Protein AF-A0A7G1IGZ9-F1 (afdb_monomer)

Secondary structure (DSSP, 8-state):
--HHHHHHHHHHHHHHTTPPP-SPPTTSEE--SS-TT-EEPPHHHHT--HHHHHHHHHHHHHHHHS-SS--TT--HHHHHHHHHHHHHT---TT----

Mean predicted aligned error: 14.26 Å

Structure (mmCIF, N/CA/C/O backbone):
data_AF-A0A7G1IGZ9-F1
#
_entry.id   AF-A0A7G1IGZ9-F1
#
loop_
_atom_site.group_PDB
_atom_site.id
_atom_site.type_symbol
_atom_site.label_atom_id
_atom_site.label_alt_id
_atom_site.label_comp_id
_atom_site.label_asym_id
_atom_site.label_entity_id
_atom_site.label_seq_id
_atom_site.pdbx_PDB_ins_code
_atom_site.Cartn_x
_atom_site.Cartn_y
_atom_site.Cartn_z
_atom_site.occupancy
_atom_site.B_iso_or_equiv
_atom_site.auth_seq_id
_atom_site.auth_comp_id
_atom_site.auth_asym_id
_atom_site.auth_atom_id
_atom_site.pdbx_PDB_model_num
ATOM 1 N N . MET A 1 1 ? -3.475 19.182 2.119 1.00 43.38 1 MET A N 1
ATOM 2 C CA . MET A 1 1 ? -3.141 17.847 1.580 1.00 43.38 1 MET A CA 1
ATOM 3 C C . MET A 1 1 ? -2.825 16.941 2.757 1.00 43.38 1 MET A C 1
ATOM 5 O O . MET A 1 1 ? -1.998 17.326 3.573 1.00 43.38 1 MET A O 1
ATOM 9 N N . SER A 1 2 ? -3.557 15.833 2.911 1.00 56.59 2 SER A N 1
ATOM 10 C CA . SER A 1 2 ? -3.329 14.844 3.978 1.00 56.59 2 SER A CA 1
ATOM 11 C C . SER A 1 2 ? -2.143 13.965 3.588 1.00 56.59 2 SER A C 1
ATOM 13 O O . SER A 1 2 ? -2.108 13.495 2.454 1.00 56.59 2 SER A O 1
ATOM 15 N N . LEU A 1 3 ? -1.188 13.754 4.498 1.00 57.38 3 LEU A N 1
ATOM 16 C CA . LEU A 1 3 ? 0.030 12.970 4.246 1.00 57.38 3 LEU A CA 1
ATOM 17 C C . LEU A 1 3 ? -0.293 11.579 3.660 1.00 57.38 3 LEU A C 1
ATOM 19 O O . LEU A 1 3 ? 0.319 11.168 2.683 1.00 57.38 3 LEU A O 1
ATOM 23 N N . GLY A 1 4 ? -1.359 10.933 4.145 1.00 66.19 4 GLY A N 1
ATOM 24 C CA . GLY A 1 4 ? -1.762 9.607 3.667 1.00 66.19 4 GLY A CA 1
ATOM 25 C C . GLY A 1 4 ? -2.282 9.534 2.231 1.00 66.19 4 GLY A C 1
ATOM 26 O O . GLY A 1 4 ? -2.244 8.457 1.651 1.00 66.19 4 GLY A O 1
ATOM 27 N N . MET A 1 5 ? -2.725 10.646 1.627 1.00 72.69 5 MET A N 1
ATOM 28 C CA . MET A 1 5 ? -3.058 10.657 0.194 1.00 72.69 5 MET A CA 1
ATOM 29 C C . MET A 1 5 ? -1.795 10.615 -0.665 1.00 72.69 5 MET A C 1
ATOM 31 O O . MET A 1 5 ? -1.778 9.937 -1.682 1.00 72.69 5 MET A O 1
ATOM 35 N N . ALA A 1 6 ? -0.728 11.309 -0.259 1.00 81.50 6 ALA A N 1
ATOM 36 C CA . ALA A 1 6 ? 0.535 11.258 -0.990 1.00 81.50 6 ALA A CA 1
ATOM 37 C C . ALA A 1 6 ? 1.174 9.866 -0.883 1.00 81.50 6 ALA A C 1
ATOM 39 O O . ALA A 1 6 ? 1.620 9.316 -1.887 1.00 81.50 6 ALA A O 1
ATOM 40 N N . ASP A 1 7 ? 1.151 9.273 0.311 1.00 84.56 7 ASP A N 1
ATOM 41 C CA . ASP A 1 7 ? 1.700 7.934 0.531 1.00 84.56 7 ASP A CA 1
ATOM 42 C C . ASP A 1 7 ? 0.929 6.863 -0.259 1.00 84.56 7 ASP A C 1
ATOM 44 O O . ASP A 1 7 ? 1.531 5.969 -0.856 1.00 84.56 7 ASP A O 1
ATOM 48 N N . GLN A 1 8 ? -0.400 6.990 -0.328 1.00 84.62 8 GLN A N 1
ATOM 49 C CA . GLN A 1 8 ? -1.256 6.137 -1.152 1.00 84.62 8 GLN A CA 1
ATOM 50 C C . GLN A 1 8 ? -0.889 6.219 -2.638 1.00 84.62 8 GLN A C 1
ATOM 52 O O . GLN A 1 8 ? -0.764 5.184 -3.287 1.00 84.62 8 GLN A O 1
ATOM 57 N N . GLU A 1 9 ? -0.693 7.423 -3.176 1.00 87.31 9 GLU A N 1
ATOM 58 C CA . GLU A 1 9 ? -0.326 7.611 -4.584 1.00 87.31 9 GLU A CA 1
ATOM 59 C C . GLU A 1 9 ? 1.036 6.985 -4.909 1.00 87.31 9 GLU A C 1
ATOM 61 O O . GLU A 1 9 ? 1.203 6.363 -5.959 1.00 87.31 9 GLU A O 1
ATOM 66 N N . ILE A 1 10 ? 2.005 7.083 -3.993 1.00 87.75 10 ILE A N 1
ATOM 67 C CA . ILE A 1 10 ? 3.315 6.445 -4.167 1.00 87.75 10 ILE A CA 1
ATOM 68 C C . ILE A 1 10 ? 3.166 4.920 -4.182 1.00 87.75 10 ILE A C 1
ATOM 70 O O . ILE A 1 10 ? 3.691 4.263 -5.081 1.00 87.75 10 ILE A O 1
ATOM 74 N N . LEU A 1 11 ? 2.421 4.348 -3.234 1.00 88.44 11 LEU A N 1
ATOM 75 C CA . LEU A 1 11 ? 2.161 2.908 -3.196 1.00 88.44 11 LEU A CA 1
ATOM 76 C C . LEU A 1 11 ? 1.392 2.422 -4.437 1.00 88.44 11 LEU A C 1
ATOM 78 O O . LEU A 1 11 ? 1.723 1.376 -4.991 1.00 88.44 11 LEU A O 1
ATOM 82 N N . ASN A 1 12 ? 0.420 3.198 -4.920 1.00 89.62 12 ASN A N 1
ATOM 83 C CA . ASN A 1 12 ? -0.289 2.927 -6.172 1.00 89.62 12 ASN A CA 1
ATOM 84 C C . ASN A 1 12 ? 0.665 2.911 -7.369 1.00 89.62 12 ASN A C 1
ATOM 86 O O . ASN A 1 12 ? 0.583 2.012 -8.202 1.00 89.62 12 ASN A O 1
ATOM 90 N N . ALA A 1 13 ? 1.602 3.859 -7.449 1.00 88.69 13 ALA A N 1
ATOM 91 C CA . ALA A 1 13 ? 2.612 3.876 -8.504 1.00 88.69 13 ALA A CA 1
ATOM 92 C C . ALA A 1 13 ? 3.561 2.666 -8.415 1.00 88.69 13 ALA A C 1
ATOM 94 O O . ALA A 1 13 ? 3.941 2.095 -9.442 1.00 88.69 13 ALA A O 1
ATOM 95 N N . MET A 1 14 ? 3.915 2.230 -7.202 1.00 88.75 14 MET A N 1
ATOM 96 C CA . MET A 1 14 ? 4.700 1.008 -6.994 1.00 88.75 14 MET A CA 1
ATOM 97 C C . MET A 1 14 ? 3.951 -0.224 -7.509 1.00 88.75 14 MET A C 1
ATOM 99 O O . MET A 1 14 ? 4.499 -0.979 -8.310 1.00 88.75 14 MET A O 1
ATOM 103 N N . LEU A 1 15 ? 2.680 -0.387 -7.142 1.00 88.75 15 LEU A N 1
ATOM 104 C CA . LEU A 1 15 ? 1.856 -1.483 -7.654 1.00 88.75 15 LEU A CA 1
ATOM 105 C C . LEU A 1 15 ? 1.695 -1.391 -9.177 1.00 88.75 15 LEU A C 1
ATOM 107 O O . LEU A 1 15 ? 1.935 -2.366 -9.884 1.00 88.75 15 LEU A O 1
ATOM 111 N N . GLY A 1 16 ? 1.410 -0.205 -9.719 1.00 85.62 16 GLY A N 1
ATOM 112 C CA . GLY A 1 16 ? 1.288 0.028 -11.161 1.00 85.62 16 GLY A CA 1
ATOM 113 C C . GLY A 1 16 ? 2.540 -0.357 -11.958 1.00 85.62 16 GLY A C 1
ATOM 114 O O . GLY A 1 16 ? 2.431 -0.838 -13.083 1.00 85.62 16 GLY A O 1
ATOM 115 N N . THR A 1 17 ? 3.724 -0.236 -11.354 1.00 85.38 17 THR A N 1
ATOM 116 C CA . THR A 1 17 ? 5.013 -0.644 -11.945 1.00 85.38 17 THR A CA 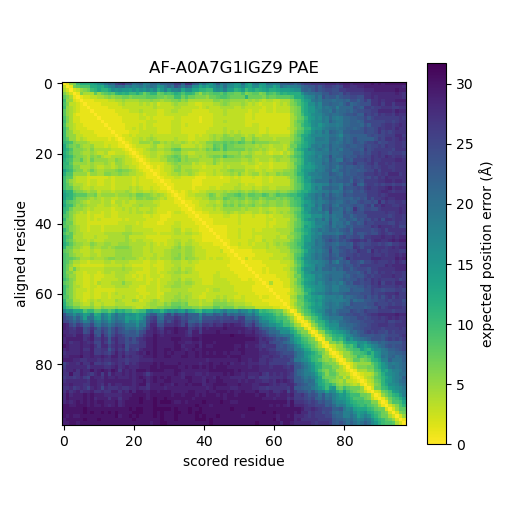1
ATOM 117 C C . THR A 1 17 ? 5.392 -2.105 -11.666 1.00 85.38 17 THR A C 1
ATOM 119 O O . THR A 1 17 ? 6.452 -2.556 -12.097 1.00 85.38 17 THR A O 1
ATOM 122 N N . GLY A 1 18 ? 4.524 -2.867 -10.994 1.00 80.94 18 GLY A N 1
ATOM 123 C CA . GLY A 1 18 ? 4.730 -4.279 -10.668 1.00 80.94 18 GLY A CA 1
ATOM 124 C C . GLY A 1 18 ? 5.626 -4.515 -9.450 1.00 80.94 18 GLY A C 1
ATOM 125 O O . GLY A 1 18 ? 6.058 -5.645 -9.223 1.00 80.94 18 GLY A O 1
ATOM 126 N N . HIS A 1 19 ? 5.925 -3.476 -8.664 1.00 82.44 19 HIS A N 1
ATOM 127 C CA . HIS A 1 19 ? 6.635 -3.632 -7.400 1.00 82.44 19 HIS A CA 1
ATOM 128 C C . HIS A 1 19 ? 5.704 -4.176 -6.314 1.00 82.44 19 HIS A C 1
ATOM 130 O O . HIS A 1 19 ? 4.583 -3.705 -6.128 1.00 82.44 19 HIS A O 1
ATOM 136 N N . THR A 1 20 ? 6.203 -5.146 -5.550 1.00 78.06 20 THR A N 1
ATOM 137 C CA . THR A 1 20 ? 5.493 -5.676 -4.386 1.00 78.06 20 THR A CA 1
ATOM 138 C C . THR A 1 20 ? 5.493 -4.650 -3.260 1.00 78.06 20 THR A C 1
ATOM 140 O O . THR A 1 20 ? 6.551 -4.172 -2.853 1.00 78.06 20 THR A O 1
ATOM 143 N N . VAL A 1 21 ? 4.311 -4.358 -2.722 1.00 84.19 21 VAL A N 1
ATOM 144 C CA . VAL A 1 21 ? 4.152 -3.567 -1.499 1.00 84.19 21 VAL A CA 1
ATOM 145 C C . VAL A 1 21 ? 4.096 -4.515 -0.303 1.00 84.19 21 VAL A C 1
ATOM 147 O O . VAL A 1 21 ? 3.302 -5.457 -0.286 1.00 84.19 21 VAL A O 1
ATOM 150 N N . ALA A 1 22 ? 4.952 -4.280 0.689 1.00 80.38 22 ALA A N 1
ATOM 151 C CA . ALA A 1 22 ? 5.042 -5.084 1.905 1.00 80.38 22 ALA A CA 1
ATOM 152 C C . ALA A 1 22 ? 4.417 -4.356 3.105 1.00 80.38 22 ALA A C 1
ATOM 154 O O . ALA A 1 22 ? 4.280 -3.135 3.115 1.00 80.38 22 ALA A O 1
ATOM 155 N N . GLY A 1 23 ? 4.029 -5.120 4.129 1.00 81.88 23 GLY A N 1
ATOM 156 C CA . GLY A 1 23 ? 3.538 -4.560 5.394 1.00 81.88 23 GLY A CA 1
ATOM 157 C C . GLY A 1 23 ? 2.082 -4.083 5.381 1.00 81.88 23 GLY A C 1
ATOM 158 O O . GLY A 1 23 ? 1.614 -3.564 6.393 1.00 81.88 23 GLY A O 1
ATOM 159 N N . LEU A 1 24 ? 1.347 -4.283 4.281 1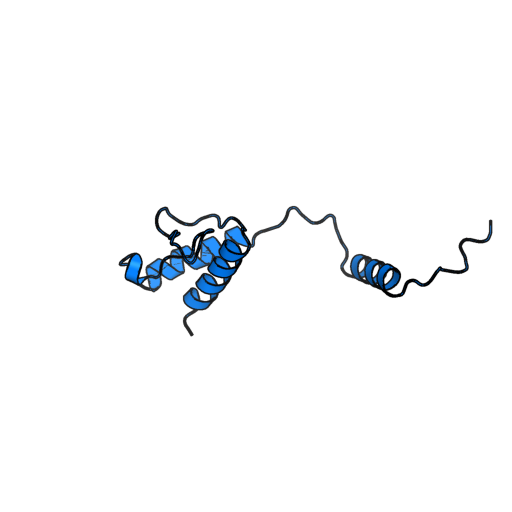.00 86.38 24 LEU A N 1
ATOM 160 C CA . LEU A 1 24 ? -0.085 -3.990 4.220 1.00 86.38 24 LEU A CA 1
ATOM 161 C C . LEU A 1 24 ? -0.933 -5.136 4.798 1.00 86.38 24 LEU A C 1
ATOM 163 O O . LEU A 1 24 ? -0.689 -6.303 4.475 1.00 86.38 24 LEU A O 1
ATOM 167 N N . PRO A 1 25 ? -1.965 -4.831 5.606 1.00 86.38 25 PRO A N 1
ATOM 168 C CA . PRO A 1 25 ? -2.952 -5.816 6.023 1.00 86.38 25 PRO A CA 1
ATOM 169 C C . PRO A 1 25 ? -3.739 -6.385 4.829 1.00 86.38 25 PRO A C 1
ATOM 171 O O . PRO A 1 25 ? -3.931 -5.694 3.822 1.00 86.38 25 PRO A O 1
ATOM 174 N N . PRO A 1 26 ? -4.275 -7.614 4.946 1.00 82.25 26 PRO A N 1
ATOM 175 C CA . PRO A 1 26 ? -5.186 -8.162 3.947 1.00 82.25 26 PRO A CA 1
ATOM 176 C C . PRO A 1 26 ? -6.370 -7.220 3.694 1.00 82.25 26 PRO A C 1
ATOM 178 O O . PRO A 1 26 ? -6.946 -6.676 4.634 1.00 82.25 26 PRO A O 1
ATOM 181 N N . GLY A 1 27 ? -6.734 -7.034 2.426 1.00 86.25 27 GLY A N 1
ATOM 182 C CA . GLY A 1 27 ? -7.839 -6.160 2.016 1.00 86.25 27 GLY A CA 1
ATOM 183 C C . GLY A 1 27 ? -7.447 -4.709 1.724 1.00 86.25 27 GLY A C 1
ATOM 184 O O . GLY A 1 27 ? -8.246 -3.996 1.133 1.00 86.25 27 GLY A O 1
ATOM 185 N N . TYR A 1 28 ? -6.219 -4.282 2.046 1.00 90.50 28 TYR A N 1
ATOM 186 C CA . TYR A 1 28 ? -5.718 -2.951 1.663 1.00 90.50 28 TYR A CA 1
ATOM 187 C C . TYR A 1 28 ? -5.298 -2.860 0.191 1.00 90.50 28 TYR A C 1
ATOM 189 O O . TYR A 1 28 ? -5.067 -1.758 -0.296 1.00 90.50 28 TYR A O 1
ATOM 197 N N . ILE A 1 29 ? -5.204 -3.992 -0.513 1.00 91.56 29 ILE A N 1
ATOM 198 C CA . ILE A 1 29 ? -4.956 -4.044 -1.956 1.00 91.56 29 ILE A CA 1
ATOM 199 C C . ILE A 1 29 ? -6.230 -4.530 -2.647 1.00 91.56 29 ILE A C 1
ATOM 201 O O . ILE A 1 29 ? -6.715 -5.629 -2.367 1.00 91.56 29 ILE A O 1
ATOM 205 N N . VAL A 1 30 ? -6.750 -3.709 -3.554 1.00 90.88 30 VAL A N 1
ATOM 206 C CA . VAL A 1 30 ? -7.901 -4.007 -4.410 1.00 90.88 30 VAL A CA 1
ATOM 207 C C . VAL A 1 30 ? -7.392 -4.360 -5.797 1.00 90.88 30 VAL A C 1
ATOM 209 O O . VAL A 1 30 ? -6.582 -3.628 -6.361 1.00 90.88 30 VAL A O 1
ATOM 212 N N . TYR A 1 31 ? -7.885 -5.467 -6.347 1.00 90.12 31 TYR A N 1
ATOM 213 C CA . TYR A 1 31 ? -7.625 -5.880 -7.723 1.00 90.12 31 TYR A CA 1
ATOM 214 C C . TYR A 1 31 ? -8.893 -5.662 -8.542 1.00 90.12 31 TYR A C 1
ATOM 216 O O . TYR A 1 31 ? -9.924 -6.282 -8.275 1.00 90.12 31 TYR A O 1
ATOM 224 N N . ASP A 1 32 ? -8.814 -4.772 -9.523 1.00 88.25 32 ASP A N 1
ATOM 225 C CA . ASP A 1 32 ? -9.902 -4.458 -10.444 1.00 88.25 32 ASP A CA 1
ATOM 226 C C . ASP A 1 32 ? -9.391 -4.468 -11.896 1.00 88.25 32 ASP A C 1
ATOM 228 O O . ASP A 1 32 ? -8.216 -4.738 -12.156 1.00 88.25 32 ASP A O 1
ATOM 232 N N . HIS A 1 33 ? -10.290 -4.261 -12.861 1.00 86.81 33 HIS A N 1
ATOM 233 C CA . HIS A 1 33 ? -9.936 -4.329 -14.282 1.00 86.81 33 HIS A CA 1
ATOM 234 C C . HIS A 1 33 ? -8.950 -3.230 -14.706 1.00 86.81 33 HIS A C 1
ATOM 236 O O . HIS A 1 33 ? -8.152 -3.451 -15.616 1.00 86.81 33 HIS A O 1
ATOM 242 N N . ASP A 1 34 ? -8.986 -2.079 -14.033 1.00 87.50 34 ASP A N 1
ATOM 243 C CA . ASP A 1 34 ? -8.140 -0.925 -14.331 1.00 87.50 34 ASP A CA 1
ATOM 244 C C . ASP A 1 34 ? -6.759 -1.042 -13.655 1.00 87.50 34 ASP A C 1
ATOM 246 O O . ASP A 1 34 ? -5.779 -0.463 -14.128 1.00 87.50 34 ASP A O 1
ATOM 250 N N . HIS A 1 35 ? -6.651 -1.849 -12.592 1.00 87.75 35 HIS A N 1
ATOM 251 C CA . HIS A 1 35 ? -5.433 -2.053 -11.806 1.00 87.75 35 HIS A CA 1
ATOM 252 C C . HIS A 1 35 ? -5.048 -3.543 -11.746 1.00 87.75 35 HIS A C 1
ATOM 254 O O . HIS A 1 35 ? -5.237 -4.198 -10.715 1.00 87.75 35 HIS A O 1
ATOM 260 N N . PRO A 1 36 ? -4.441 -4.101 -12.814 1.00 85.31 36 PRO A N 1
ATOM 261 C CA . PRO A 1 36 ? -4.083 -5.522 -12.875 1.00 85.31 36 PRO A CA 1
ATOM 262 C C . PRO A 1 36 ? -3.055 -5.938 -11.812 1.00 85.31 36 PRO A C 1
ATOM 264 O O . PRO A 1 36 ? -3.055 -7.081 -11.363 1.00 85.31 36 PRO A O 1
ATOM 267 N N . ASN A 1 37 ? -2.208 -5.003 -11.375 1.00 86.19 37 ASN A N 1
ATOM 268 C CA . ASN A 1 37 ? -1.230 -5.216 -10.304 1.00 86.19 37 ASN A CA 1
ATOM 269 C C . ASN A 1 37 ? -1.764 -4.818 -8.915 1.00 86.19 37 ASN A C 1
ATOM 271 O O . ASN A 1 37 ? -1.038 -4.883 -7.924 1.00 86.19 37 ASN A O 1
ATOM 275 N N . GLY A 1 38 ? -3.035 -4.428 -8.846 1.00 89.75 38 GLY A N 1
ATOM 276 C CA . GLY A 1 38 ? -3.691 -3.921 -7.656 1.00 89.75 38 GLY A CA 1
ATOM 277 C C . GLY A 1 38 ? -3.481 -2.425 -7.439 1.00 89.75 38 GLY A C 1
ATOM 278 O O . GLY A 1 38 ? -2.582 -1.797 -7.996 1.00 89.75 38 GLY A O 1
ATOM 279 N N . ARG A 1 39 ? -4.335 -1.856 -6.596 1.00 91.88 39 ARG A N 1
ATOM 280 C CA . ARG A 1 39 ? -4.216 -0.506 -6.045 1.00 91.88 39 ARG A CA 1
ATOM 281 C C . ARG A 1 39 ? -4.495 -0.533 -4.553 1.00 91.88 39 ARG A C 1
ATOM 283 O O . ARG A 1 39 ? -5.137 -1.452 -4.049 1.00 91.88 39 ARG A O 1
ATOM 290 N N . ILE A 1 40 ? -4.069 0.500 -3.854 1.00 91.25 40 ILE A N 1
ATOM 291 C CA . ILE A 1 40 ? -4.412 0.711 -2.458 1.00 91.25 40 ILE A CA 1
ATOM 292 C C . ILE A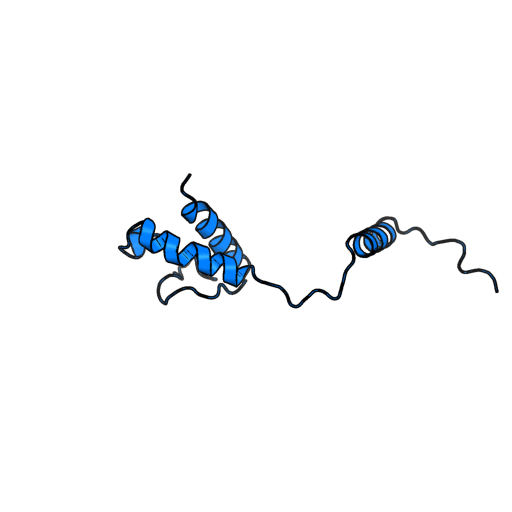 1 40 ? -5.895 1.089 -2.344 1.00 91.25 40 ILE A C 1
ATOM 294 O O . ILE A 1 40 ? -6.382 1.984 -3.046 1.00 91.25 40 ILE A O 1
ATOM 298 N N . ALA A 1 41 ? -6.609 0.378 -1.471 1.00 91.25 41 ALA A N 1
ATOM 299 C CA . ALA A 1 41 ? -7.997 0.660 -1.117 1.00 91.25 41 ALA A CA 1
ATOM 300 C C . ALA A 1 41 ? -8.115 2.051 -0.484 1.00 91.25 41 ALA A C 1
ATOM 302 O O . ALA A 1 41 ? -7.257 2.439 0.308 1.00 91.25 41 ALA A O 1
ATOM 303 N N . THR A 1 42 ? -9.179 2.796 -0.776 1.00 88.44 42 THR A N 1
ATOM 304 C CA . THR A 1 42 ? -9.408 4.079 -0.100 1.00 88.44 42 THR A CA 1
ATOM 305 C C . THR A 1 42 ? -9.906 3.861 1.339 1.00 88.44 42 THR A C 1
ATOM 307 O O . THR A 1 42 ? -10.453 2.798 1.657 1.00 88.44 42 THR A O 1
ATOM 310 N N . PRO A 1 43 ? -9.755 4.850 2.244 1.00 87.69 43 PRO A N 1
ATOM 311 C CA . PRO A 1 43 ? -10.276 4.749 3.610 1.00 87.69 43 PRO A CA 1
ATOM 312 C C . PRO A 1 43 ? -11.775 4.415 3.661 1.00 87.69 43 PRO A C 1
ATOM 314 O O . PRO A 1 43 ? -12.221 3.676 4.539 1.00 87.69 43 PRO A O 1
ATOM 317 N N . GLU A 1 44 ? -12.543 4.939 2.704 1.00 88.31 44 GLU A N 1
ATOM 318 C CA . GLU A 1 44 ? -13.984 4.726 2.576 1.00 88.31 44 GLU A CA 1
ATOM 319 C C . GLU A 1 44 ? -14.316 3.280 2.192 1.00 88.31 44 GLU A C 1
ATOM 321 O O . GLU A 1 44 ? -15.239 2.703 2.762 1.00 88.31 44 GLU A O 1
ATOM 326 N N . GLU A 1 45 ? -13.544 2.675 1.283 1.00 89.12 45 GLU A N 1
ATOM 327 C CA . GLU A 1 45 ? -13.708 1.270 0.876 1.00 89.12 45 GLU A CA 1
ATOM 328 C C . GLU A 1 45 ? -13.422 0.300 2.028 1.00 89.12 45 GLU A C 1
ATOM 330 O O . GLU A 1 45 ? -14.043 -0.756 2.135 1.00 89.12 45 GLU A O 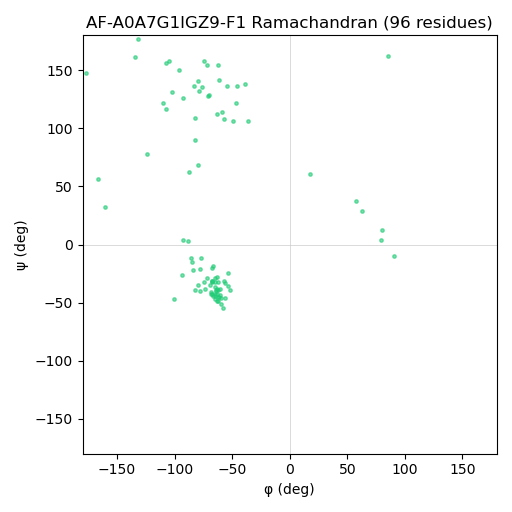1
ATOM 335 N N . LEU A 1 46 ? -12.506 0.683 2.917 1.00 89.12 46 LEU A N 1
ATOM 336 C CA . LEU A 1 46 ? -12.143 -0.084 4.107 1.00 89.12 46 LEU A CA 1
ATOM 337 C C . LEU A 1 46 ? -13.062 0.190 5.308 1.00 89.12 46 LEU A C 1
ATOM 339 O O . LEU A 1 46 ? -12.989 -0.525 6.308 1.00 89.12 46 LEU A O 1
ATOM 343 N N . GLY A 1 47 ? -13.902 1.229 5.246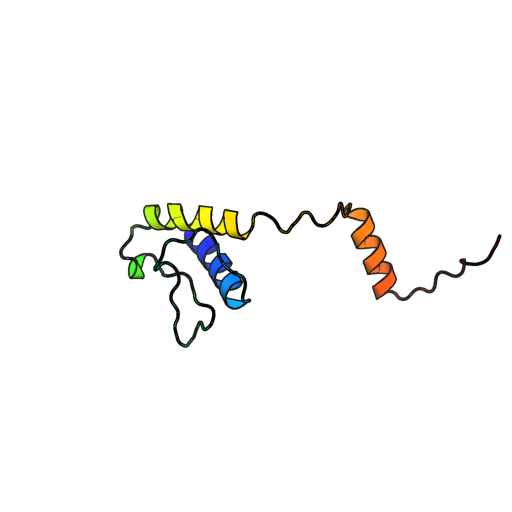 1.00 90.31 47 GLY A N 1
ATOM 344 C CA . GLY A 1 47 ? -14.730 1.665 6.372 1.00 90.31 47 GLY A CA 1
ATOM 345 C C . GLY A 1 47 ? -13.916 2.131 7.586 1.00 90.31 47 GLY A C 1
ATOM 346 O O . GLY A 1 47 ? -14.374 1.994 8.721 1.00 90.31 47 GLY A O 1
ATOM 347 N N . VAL A 1 48 ? -12.703 2.654 7.367 1.00 87.88 48 VAL A N 1
ATOM 348 C CA . VAL A 1 48 ? -11.789 3.102 8.430 1.00 87.88 48 VAL A CA 1
ATOM 349 C C . VAL A 1 48 ? -11.689 4.621 8.486 1.00 87.88 48 VAL A C 1
ATOM 351 O O . VAL A 1 48 ? -11.897 5.336 7.509 1.00 87.88 48 VAL A O 1
ATOM 354 N N . THR A 1 49 ? -11.319 5.140 9.654 1.00 89.00 49 THR A N 1
ATOM 355 C CA . THR A 1 49 ? -11.016 6.569 9.795 1.00 89.00 49 THR A CA 1
ATOM 356 C C . THR A 1 49 ? -9.691 6.922 9.116 1.00 89.00 49 THR A C 1
ATOM 358 O O . THR A 1 49 ? -8.772 6.104 9.055 1.00 89.00 49 THR A O 1
ATOM 361 N N . ALA A 1 50 ? -9.531 8.180 8.697 1.00 84.00 50 ALA A N 1
ATOM 362 C CA . ALA A 1 50 ? -8.275 8.667 8.118 1.00 84.00 50 ALA A CA 1
ATOM 363 C C . ALA A 1 50 ? -7.057 8.463 9.047 1.00 84.00 50 ALA A C 1
ATOM 365 O O . ALA A 1 50 ? -5.953 8.205 8.577 1.00 84.00 50 ALA A O 1
ATOM 366 N N . GLY A 1 51 ? -7.249 8.539 10.370 1.00 85.12 51 GLY A N 1
ATOM 367 C CA . GLY A 1 51 ? -6.185 8.278 11.345 1.00 85.12 51 GLY A CA 1
ATOM 368 C C . GLY A 1 51 ? -5.731 6.816 11.350 1.00 85.12 51 GLY A C 1
ATOM 369 O O . GLY A 1 51 ? -4.532 6.545 11.331 1.00 85.12 51 GLY A O 1
ATOM 370 N N . GLN A 1 52 ? -6.682 5.878 11.319 1.00 87.81 52 GLN A N 1
ATOM 371 C CA . GLN A 1 52 ? -6.393 4.443 11.224 1.00 87.81 52 GLN A CA 1
ATOM 372 C C . GLN A 1 52 ? -5.719 4.108 9.893 1.00 87.81 52 GLN A C 1
ATOM 374 O O . GLN A 1 52 ? -4.718 3.399 9.875 1.00 87.81 52 GLN A O 1
ATOM 379 N N . TYR A 1 53 ? -6.209 4.686 8.801 1.00 88.56 53 TYR A N 1
ATOM 380 C CA . TYR A 1 53 ? -5.624 4.509 7.479 1.00 88.56 53 TYR A CA 1
ATOM 381 C C . TYR A 1 53 ? -4.163 4.981 7.420 1.00 88.56 53 TYR A C 1
ATOM 383 O O . TYR A 1 53 ? -3.270 4.210 7.069 1.00 88.56 53 TYR A O 1
ATOM 391 N N . ASN A 1 54 ? -3.886 6.209 7.869 1.00 86.44 54 ASN A N 1
ATOM 392 C CA . ASN A 1 54 ? -2.530 6.768 7.876 1.00 86.44 54 ASN A CA 1
ATOM 393 C C . ASN A 1 54 ? -1.570 5.968 8.769 1.00 86.44 54 ASN A C 1
ATOM 395 O O . ASN A 1 54 ? -0.385 5.867 8.456 1.00 86.44 54 ASN A O 1
ATOM 399 N N . SER A 1 55 ? -2.075 5.377 9.859 1.00 87.94 55 SER A N 1
ATOM 400 C CA . SER A 1 55 ? -1.268 4.534 10.750 1.00 87.94 55 SER A CA 1
ATOM 401 C C . SER A 1 55 ? -0.781 3.236 10.097 1.00 87.94 55 SER A C 1
ATOM 403 O O . SER A 1 55 ? 0.179 2.646 10.581 1.00 87.94 55 SER A O 1
ATOM 405 N N . VAL A 1 56 ? -1.413 2.811 8.998 1.00 88.94 56 VAL A N 1
ATOM 406 C CA . VAL A 1 56 ? -1.056 1.607 8.234 1.00 88.94 56 VAL A CA 1
ATOM 407 C C . VAL A 1 56 ? -0.257 1.960 6.982 1.00 88.94 56 VAL A C 1
ATOM 409 O O . VAL A 1 56 ? 0.787 1.361 6.726 1.00 88.94 56 VAL A O 1
ATOM 412 N N . ILE A 1 57 ? -0.723 2.950 6.218 1.00 88.12 57 ILE A N 1
ATOM 413 C CA . ILE A 1 57 ? -0.124 3.326 4.933 1.00 88.12 57 ILE A CA 1
ATOM 414 C C . ILE A 1 57 ? 1.295 3.874 5.091 1.00 88.12 57 ILE A C 1
ATOM 416 O O . ILE A 1 57 ? 2.183 3.462 4.348 1.00 88.12 57 ILE A O 1
ATOM 420 N N . GLY A 1 58 ? 1.535 4.745 6.076 1.00 86.06 58 GLY A N 1
ATOM 421 C CA . GLY A 1 58 ? 2.864 5.321 6.304 1.00 86.06 58 GLY A CA 1
ATOM 422 C C . GLY A 1 58 ? 3.935 4.246 6.552 1.00 86.06 58 GLY A C 1
ATOM 423 O O . GLY A 1 58 ? 4.921 4.192 5.815 1.00 86.06 58 GLY A O 1
ATOM 424 N N . PRO A 1 59 ? 3.739 3.333 7.526 1.00 86.75 59 PRO A N 1
ATOM 425 C CA . PRO A 1 59 ? 4.668 2.227 7.756 1.00 86.75 59 PRO A CA 1
ATOM 426 C C . PRO A 1 59 ? 4.829 1.280 6.564 1.00 86.75 59 PRO A C 1
ATOM 428 O O . PRO A 1 59 ? 5.945 0.834 6.302 1.00 86.75 59 PRO A O 1
ATOM 431 N N . ALA A 1 60 ? 3.752 0.978 5.833 1.00 86.44 60 ALA A N 1
ATOM 432 C CA . ALA A 1 60 ? 3.824 0.124 4.648 1.00 86.44 60 ALA A CA 1
ATOM 433 C C . ALA A 1 60 ? 4.668 0.757 3.532 1.00 86.44 60 ALA A C 1
ATOM 435 O O . ALA A 1 60 ? 5.477 0.074 2.899 1.00 86.44 60 ALA A O 1
ATOM 436 N N . LEU A 1 61 ? 4.542 2.073 3.329 1.00 85.81 61 LEU A N 1
ATOM 437 C CA . LEU A 1 61 ? 5.402 2.813 2.413 1.00 85.81 61 LEU A CA 1
ATOM 438 C C . LEU A 1 61 ? 6.861 2.774 2.873 1.00 85.81 61 LEU A C 1
ATOM 440 O O . LEU A 1 61 ? 7.729 2.431 2.076 1.00 85.81 61 LEU A O 1
ATOM 444 N N . SER A 1 62 ? 7.142 3.053 4.150 1.00 83.62 62 SER A N 1
ATOM 445 C CA . SER A 1 62 ? 8.510 2.974 4.679 1.00 83.62 62 SER A CA 1
ATOM 446 C C . SER A 1 62 ? 9.131 1.593 4.462 1.00 83.62 62 SER A C 1
ATOM 448 O O . SER A 1 62 ? 10.238 1.510 3.947 1.00 83.62 62 SER A O 1
ATOM 450 N N . GLN A 1 63 ? 8.402 0.512 4.748 1.00 83.25 63 GLN A N 1
ATOM 451 C CA . GLN A 1 63 ? 8.887 -0.859 4.542 1.00 83.25 63 GLN A CA 1
ATOM 452 C C . GLN A 1 63 ? 9.071 -1.223 3.068 1.00 83.25 63 GLN A C 1
ATOM 454 O O . GLN A 1 63 ? 9.941 -2.021 2.737 1.00 83.25 63 GLN A O 1
ATOM 459 N N . SER A 1 64 ? 8.258 -0.652 2.180 1.00 81.44 64 SER A N 1
ATOM 460 C CA . SER A 1 64 ? 8.373 -0.887 0.737 1.00 81.44 64 SER A CA 1
ATOM 461 C C . SER A 1 64 ? 9.515 -0.078 0.105 1.00 81.44 64 SER A C 1
ATOM 463 O O . SER A 1 64 ? 10.008 -0.437 -0.964 1.00 81.44 64 SER A O 1
ATOM 465 N N . LEU A 1 65 ? 9.953 1.001 0.765 1.00 77.38 65 LEU A N 1
ATOM 466 C CA . LEU A 1 65 ? 11.092 1.832 0.362 1.00 77.38 65 LEU A CA 1
ATOM 467 C C . LEU A 1 65 ? 12.421 1.418 1.032 1.00 77.38 65 LEU A C 1
ATOM 469 O O . LEU A 1 65 ? 13.488 1.661 0.461 1.00 77.38 65 LEU A O 1
ATOM 473 N N . GLU A 1 66 ? 12.384 0.804 2.218 1.00 69.44 66 GLU A N 1
ATOM 474 C CA . GLU A 1 66 ? 13.556 0.317 2.961 1.00 69.44 66 GLU A CA 1
ATOM 475 C C . GLU A 1 66 ? 14.085 -1.032 2.436 1.00 69.44 66 GLU A C 1
ATOM 477 O O . GLU A 1 66 ? 13.336 -1.940 2.094 1.00 69.44 66 GLU A O 1
ATOM 482 N N . PRO A 1 67 ? 15.414 -1.193 2.384 1.00 56.16 67 PRO A N 1
ATOM 483 C CA . PRO A 1 67 ? 16.232 -0.723 1.291 1.00 56.16 67 PRO A CA 1
ATOM 484 C C . PRO A 1 67 ? 16.476 -1.849 0.281 1.00 56.16 67 PRO A C 1
ATOM 486 O O . PRO A 1 67 ? 16.629 -3.023 0.631 1.00 56.16 67 PRO A O 1
ATOM 489 N N . ARG A 1 68 ? 16.636 -1.4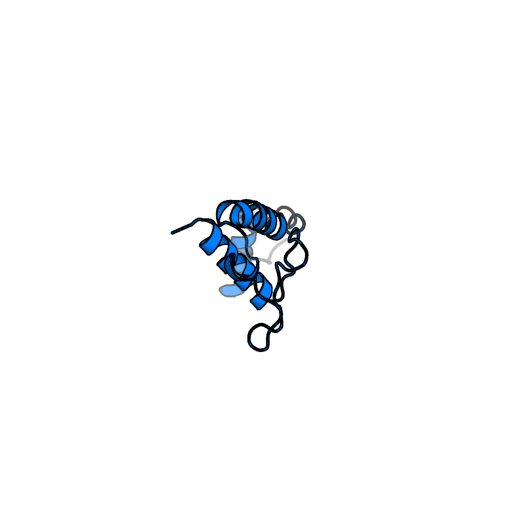54 -0.990 1.00 53.94 68 ARG A N 1
ATOM 490 C CA . ARG A 1 68 ? 17.401 -2.238 -1.972 1.00 53.94 68 ARG A CA 1
ATOM 491 C C . ARG A 1 68 ? 18.631 -2.832 -1.267 1.00 53.94 68 ARG A C 1
ATOM 493 O O . ARG A 1 68 ? 19.249 -2.100 -0.483 1.00 53.94 68 ARG A O 1
ATOM 500 N N . PRO A 1 69 ? 18.995 -4.109 -1.527 1.00 44.88 69 PRO A N 1
ATOM 501 C CA . PRO A 1 69 ? 20.226 -4.684 -0.982 1.00 44.88 69 PRO A CA 1
AT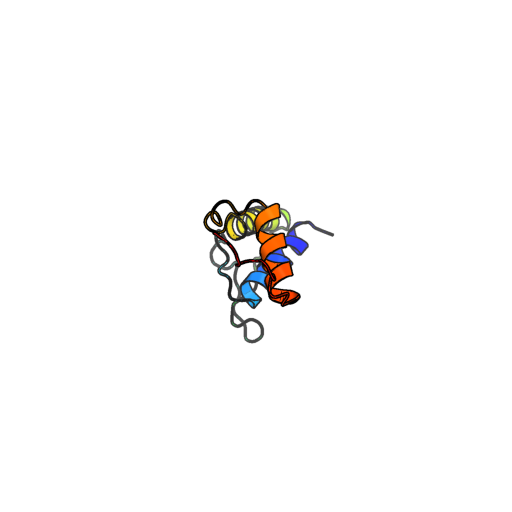OM 502 C C . PRO A 1 69 ? 21.334 -3.661 -1.199 1.00 44.88 69 PRO A C 1
ATOM 504 O O . PRO A 1 69 ? 21.307 -3.035 -2.263 1.00 44.88 69 PRO A O 1
ATOM 507 N N . PRO A 1 70 ? 22.211 -3.413 -0.206 1.00 43.06 70 PRO A N 1
ATOM 508 C CA . PRO A 1 70 ? 23.147 -2.302 -0.252 1.00 43.06 70 PRO A CA 1
ATOM 509 C C . PRO A 1 70 ? 23.830 -2.353 -1.607 1.00 43.06 70 PRO A C 1
ATOM 511 O O . PRO A 1 70 ? 24.608 -3.272 -1.854 1.00 43.06 70 PRO A O 1
ATOM 514 N N . SER A 1 71 ? 23.461 -1.435 -2.506 1.00 46.38 71 SER A N 1
ATOM 515 C CA . SER A 1 71 ? 24.135 -1.301 -3.784 1.00 46.38 71 SER A CA 1
ATOM 516 C C . SER A 1 71 ? 25.576 -1.065 -3.392 1.00 46.38 71 SER A C 1
ATOM 518 O O . SER A 1 71 ? 25.863 -0.052 -2.751 1.00 46.38 71 SER A O 1
ATOM 520 N N . GLU A 1 72 ? 26.411 -2.077 -3.627 1.00 42.81 72 GLU A N 1
ATOM 521 C CA . GLU A 1 72 ? 27.797 -2.166 -3.192 1.00 42.81 72 GLU A CA 1
ATOM 522 C C . GLU A 1 72 ? 28.429 -0.790 -3.252 1.00 42.81 72 GLU A C 1
ATOM 524 O O . GLU A 1 72 ? 28.634 -0.300 -4.352 1.00 42.81 72 GLU A O 1
ATOM 529 N N . ARG A 1 73 ? 28.645 -0.153 -2.092 1.00 43.62 73 ARG A N 1
ATOM 530 C CA . ARG A 1 73 ? 29.417 1.087 -1.905 1.00 43.62 73 ARG A CA 1
ATOM 531 C C . ARG A 1 73 ? 29.651 1.885 -3.198 1.00 43.62 73 ARG A C 1
ATOM 533 O O . ARG A 1 73 ? 30.797 2.098 -3.587 1.00 43.62 73 ARG A O 1
ATOM 540 N N . P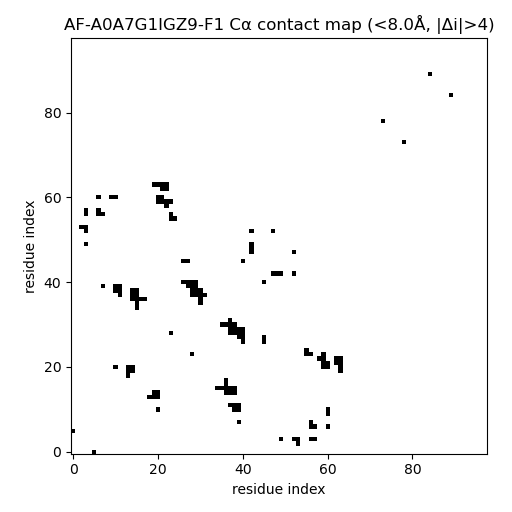HE A 1 74 ? 28.598 2.333 -3.874 1.00 46.12 74 PHE A N 1
ATOM 541 C CA . PHE A 1 74 ? 28.788 3.246 -4.988 1.00 46.12 74 PHE A CA 1
ATOM 542 C C . PHE A 1 74 ? 28.920 4.613 -4.346 1.00 46.12 74 PHE A C 1
ATOM 544 O O . PHE A 1 74 ? 27.928 5.291 -4.083 1.00 46.12 74 PHE A O 1
ATOM 551 N N . SER A 1 75 ? 30.164 4.976 -4.017 1.00 48.22 75 SER A N 1
ATOM 552 C CA . SER A 1 75 ? 30.510 6.364 -3.742 1.00 48.22 75 SER A CA 1
ATOM 553 C C . SER A 1 75 ? 29.899 7.199 -4.873 1.00 48.22 75 SER A C 1
ATOM 555 O O . SER A 1 75 ? 30.184 6.900 -6.039 1.00 48.22 75 SER A O 1
ATOM 557 N N . PRO A 1 76 ? 29.023 8.174 -4.568 1.00 52.06 76 PRO A N 1
ATOM 558 C CA . PRO A 1 76 ? 28.249 8.906 -5.574 1.00 52.06 76 PRO A CA 1
ATOM 559 C C . PRO A 1 76 ? 29.128 9.531 -6.668 1.00 52.06 76 PRO A C 1
ATOM 561 O O . PRO A 1 76 ? 28.688 9.665 -7.809 1.00 52.06 76 PRO A O 1
ATOM 564 N N . ASP A 1 77 ? 30.395 9.798 -6.356 1.00 52.06 77 ASP A N 1
ATOM 565 C CA . ASP A 1 77 ? 31.389 10.314 -7.293 1.00 52.06 77 ASP A CA 1
ATOM 566 C C . ASP A 1 77 ? 31.823 9.301 -8.374 1.00 52.06 77 ASP A C 1
ATOM 568 O O . ASP A 1 77 ? 32.041 9.683 -9.519 1.00 52.06 77 ASP A O 1
ATOM 572 N N . VAL A 1 78 ? 31.897 7.998 -8.073 1.00 49.88 78 VAL A N 1
ATOM 573 C CA . VAL A 1 78 ? 32.392 6.980 -9.028 1.00 49.88 78 VAL A CA 1
ATOM 574 C C . VAL A 1 78 ? 31.313 6.590 -10.046 1.00 49.88 78 VAL A C 1
ATOM 576 O O . VAL A 1 78 ? 31.604 6.355 -11.218 1.00 49.88 78 VAL A O 1
ATOM 579 N N . GLY A 1 79 ? 30.044 6.571 -9.625 1.00 50.25 79 GLY A N 1
ATOM 580 C CA . GLY A 1 79 ? 28.918 6.230 -10.502 1.00 50.25 79 GLY A CA 1
ATOM 581 C C . GLY A 1 79 ? 28.589 7.307 -11.543 1.00 50.25 79 GLY A C 1
ATOM 582 O O . GLY A 1 79 ? 28.106 6.981 -12.627 1.00 50.25 79 GLY A O 1
ATOM 583 N N . LEU A 1 80 ? 28.860 8.581 -11.238 1.00 55.84 80 LEU A N 1
ATOM 584 C CA . LEU A 1 80 ? 28.635 9.691 -12.168 1.00 55.84 80 LEU A CA 1
ATOM 585 C C . LEU A 1 80 ? 29.726 9.781 -13.242 1.00 55.84 80 LEU A C 1
ATOM 587 O O . LEU A 1 80 ? 29.394 9.991 -14.407 1.00 55.84 80 LEU A O 1
ATOM 591 N N . VAL A 1 81 ? 30.996 9.555 -12.881 1.00 55.03 81 VAL A N 1
ATOM 592 C CA . VAL A 1 81 ? 32.120 9.564 -13.838 1.00 55.03 81 VAL A CA 1
ATOM 593 C C . VAL A 1 81 ? 31.950 8.465 -14.890 1.00 55.03 81 VAL A C 1
ATOM 595 O O . VAL A 1 81 ? 32.031 8.741 -16.084 1.00 55.03 81 VAL A O 1
ATOM 598 N N . SER A 1 82 ? 31.591 7.247 -14.471 1.00 53.19 82 SER A N 1
ATOM 599 C CA . SER A 1 82 ? 31.453 6.118 -15.399 1.00 53.19 82 SER A CA 1
ATOM 600 C C . SER A 1 82 ? 30.284 6.275 -16.384 1.00 53.19 82 SER A C 1
ATOM 602 O O . SER A 1 82 ? 30.385 5.831 -17.522 1.00 53.19 82 SER A O 1
ATOM 604 N N . ARG A 1 83 ? 29.180 6.932 -15.987 1.00 54.78 83 ARG A N 1
ATOM 605 C CA . ARG A 1 83 ? 28.062 7.214 -16.911 1.00 54.78 83 ARG A CA 1
ATOM 606 C 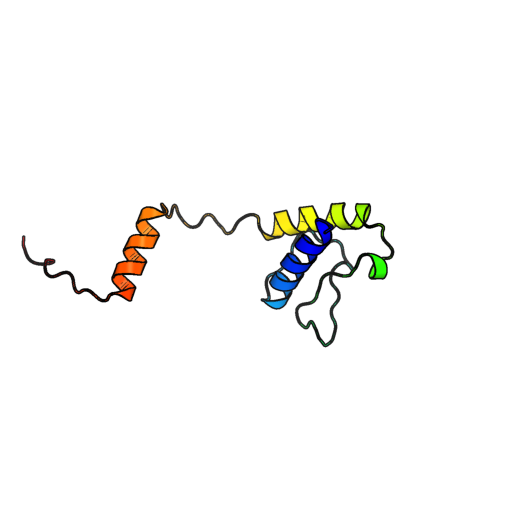C . ARG A 1 83 ? 28.380 8.326 -17.901 1.00 54.78 83 ARG A C 1
ATOM 608 O O . ARG A 1 83 ? 27.847 8.309 -19.005 1.00 54.78 83 ARG A O 1
ATOM 615 N N . TYR A 1 84 ? 29.192 9.303 -17.502 1.00 52.12 84 TYR A N 1
ATOM 616 C CA . TYR A 1 84 ? 29.600 10.375 -18.402 1.00 52.12 84 TYR A CA 1
ATOM 617 C C . TYR A 1 84 ? 30.517 9.830 -19.507 1.00 52.12 84 TYR A C 1
ATOM 619 O O . TYR A 1 84 ? 30.295 10.134 -20.676 1.00 52.12 84 TYR A O 1
ATOM 627 N N . ASP A 1 85 ? 31.458 8.947 -19.162 1.00 54.38 85 ASP A N 1
ATOM 628 C CA . ASP A 1 85 ? 32.336 8.292 -20.142 1.00 54.38 85 ASP A CA 1
ATOM 629 C C . ASP A 1 85 ? 31.565 7.405 -21.136 1.00 54.38 85 ASP A C 1
ATOM 631 O O . ASP A 1 85 ? 31.805 7.489 -22.343 1.00 54.38 85 ASP A O 1
ATOM 635 N N . ASP A 1 86 ? 30.579 6.631 -20.664 1.00 55.59 86 ASP A N 1
ATOM 636 C CA . ASP A 1 86 ? 29.744 5.778 -21.528 1.00 55.59 86 ASP A CA 1
ATOM 637 C C . ASP A 1 86 ? 28.820 6.579 -22.467 1.00 55.59 86 ASP A C 1
ATOM 639 O O . ASP A 1 86 ? 28.526 6.134 -23.577 1.00 55.59 86 ASP A O 1
ATOM 643 N N . ILE A 1 87 ? 28.352 7.762 -22.050 1.00 55.34 87 ILE A N 1
ATOM 644 C CA . ILE A 1 87 ? 27.449 8.608 -22.854 1.00 55.34 87 ILE A CA 1
ATOM 645 C C . ILE A 1 87 ? 28.221 9.449 -23.875 1.00 55.34 87 ILE A C 1
ATOM 647 O O . ILE A 1 87 ? 27.745 9.646 -24.994 1.00 55.34 87 ILE A O 1
ATOM 651 N N . VAL A 1 88 ? 29.387 9.979 -23.500 1.00 55.75 88 VAL A N 1
ATOM 652 C CA . VAL A 1 88 ? 30.152 10.894 -24.361 1.00 55.75 88 VAL A CA 1
ATOM 653 C C . VAL A 1 88 ? 31.047 10.127 -25.340 1.00 55.75 88 VAL A C 1
ATOM 655 O O . VAL A 1 88 ? 31.471 10.697 -26.344 1.00 55.75 88 VAL A O 1
ATOM 658 N N . GLY A 1 89 ? 31.277 8.825 -25.121 1.00 48.53 89 GLY A N 1
ATOM 659 C CA . GLY A 1 89 ? 31.956 7.968 -26.092 1.00 48.53 89 GLY A CA 1
ATOM 660 C C . GLY A 1 89 ? 33.346 8.490 -26.448 1.00 48.53 89 GLY A C 1
ATOM 661 O O . GLY A 1 89 ? 33.741 8.448 -27.612 1.00 48.53 89 GLY A O 1
ATOM 662 N N . VAL A 1 90 ? 34.070 9.037 -25.466 1.00 52.62 90 VAL A N 1
ATOM 663 C CA . VAL A 1 90 ? 35.436 9.519 -25.671 1.00 52.62 90 VAL A CA 1
ATOM 664 C C . VAL A 1 90 ? 36.371 8.315 -25.564 1.00 52.62 90 VAL A C 1
ATOM 666 O O . VAL A 1 90 ? 36.574 7.803 -24.462 1.00 52.62 90 VAL A O 1
ATOM 669 N N . PRO A 1 91 ? 36.976 7.828 -26.662 1.00 49.94 91 PRO A N 1
ATOM 670 C CA . PRO A 1 91 ? 38.108 6.930 -26.530 1.00 49.94 91 PRO A CA 1
ATOM 671 C C . PRO A 1 91 ? 39.225 7.720 -25.847 1.00 49.94 91 PRO A C 1
ATOM 673 O O . PRO A 1 91 ? 39.744 8.672 -26.425 1.00 49.94 91 PRO A O 1
ATOM 676 N N . HIS A 1 92 ? 39.581 7.355 -24.617 1.00 48.62 92 HIS A N 1
ATOM 677 C CA . HIS A 1 92 ? 40.763 7.893 -23.951 1.00 48.62 92 HIS A CA 1
ATOM 678 C C . HIS A 1 92 ? 42.000 7.576 -24.811 1.00 48.62 92 HIS A C 1
ATOM 680 O O . HIS A 1 92 ? 42.360 6.400 -24.932 1.00 48.62 92 HIS A O 1
ATOM 686 N N . PRO A 1 93 ? 42.695 8.569 -25.397 1.00 48.78 93 PRO A N 1
ATOM 687 C CA . PRO A 1 93 ? 43.930 8.321 -26.113 1.00 48.78 93 PRO A CA 1
ATOM 688 C C . PRO A 1 93 ? 45.089 8.365 -25.114 1.00 48.78 93 PRO A C 1
ATOM 690 O O . PRO A 1 93 ? 45.925 9.250 -25.211 1.00 48.78 93 PRO A O 1
ATOM 693 N N . ASP A 1 94 ? 45.117 7.458 -24.130 1.00 54.38 94 ASP A N 1
ATOM 694 C CA . ASP A 1 94 ? 46.367 7.166 -23.406 1.00 54.38 94 ASP A CA 1
ATOM 695 C C . ASP A 1 94 ? 46.392 5.826 -22.648 1.00 54.38 94 ASP A C 1
ATOM 697 O O . ASP A 1 94 ? 47.091 5.667 -21.650 1.00 54.38 94 ASP A O 1
ATOM 701 N N . GLN A 1 95 ? 45.710 4.788 -23.146 1.00 49.16 95 GLN A N 1
ATOM 702 C CA . GLN A 1 95 ? 46.163 3.419 -22.855 1.00 49.16 95 GLN A CA 1
ATOM 703 C C . GLN A 1 95 ? 47.327 3.077 -23.786 1.00 49.16 95 GLN A C 1
ATOM 705 O O . GLN A 1 95 ? 47.216 2.283 -24.719 1.00 49.16 95 GLN A O 1
ATOM 710 N N . GLY A 1 96 ? 48.449 3.758 -23.561 1.00 50.47 96 GLY A N 1
ATOM 711 C CA . GLY A 1 96 ? 49.581 3.718 -24.465 1.00 50.47 96 GLY A CA 1
ATOM 712 C C . GLY A 1 96 ? 50.872 4.286 -23.897 1.00 50.47 96 GLY A C 1
ATOM 713 O O . GLY A 1 96 ? 51.477 5.104 -24.578 1.00 50.47 96 GLY A O 1
ATOM 714 N N . ARG A 1 97 ? 51.365 3.784 -22.751 1.00 41.31 97 ARG A N 1
ATOM 715 C CA . ARG A 1 97 ? 52.769 3.331 -22.612 1.00 41.31 97 ARG A CA 1
ATOM 716 C C . ARG A 1 97 ? 53.104 2.728 -21.242 1.00 41.31 97 ARG A C 1
ATOM 718 O O . ARG A 1 97 ? 52.531 3.087 -20.223 1.00 41.31 97 ARG A O 1
ATOM 725 N N . LYS A 1 98 ? 54.024 1.761 -21.330 1.00 46.34 98 LYS A N 1
ATOM 726 C CA . LYS A 1 98 ? 54.777 1.081 -20.268 1.00 46.34 98 LYS A CA 1
ATOM 727 C C . LYS A 1 98 ? 55.481 2.044 -19.321 1.00 46.34 98 LYS A C 1
ATOM 729 O O . LYS A 1 98 ? 55.940 3.093 -19.822 1.00 46.34 98 LYS A O 1
#

Organism: Mycobacterium kansasii (NCBI:txid1768)

Foldseek 3Di:
DDPLVVLQVVVQVCLQVVHDFPQADPPQWDDDPVRPSTGGDDCVNVVHDPVVSCVRSVVSSVVSPPDDDPPPPPPVVNVVVVVVCVVVVDPPPPPDDD

Radius of gyration: 21.29 Å; Cα contacts (8 Å, |Δi|>4): 78; chains: 1; bounding box: 70×26×38 Å

Sequence (98 aa):
MSLGMADQEILNAMLGTGHTVAGLPPGYIVYDHDHPNGRIATPEELGVTAGQYNSVIGPALSQSLEPRPPSERFSPDVGLVSRYDDIVGVPHPDQGRK

pLDDT: mean 73.2, std 17.55, range [41.31, 91.88]

Solvent-accessible surface area (backbone atoms only — not comparable to full-atom values): 6091 Å² total; per-residue (Å²): 136,61,70,52,58,58,48,44,52,53,52,28,51,36,16,70,74,68,44,80,79,42,80,67,62,91,76,46,60,42,76,50,93,91,30,85,64,22,33,64,52,51,44,76,82,68,74,47,53,70,67,61,45,38,69,45,48,53,57,16,48,50,56,50,64,58,67,74,74,78,70,73,86,64,54,73,72,60,60,51,54,57,51,50,50,69,72,68,64,68,80,74,92,68,92,74,79,133